Protein AF-A0A3D0LUV3-F1 (afdb_monomer)

Radius of gyration: 16.67 Å; Cα contacts (8 Å, |Δi|>4): 39; chains: 1; bounding box: 35×21×42 Å

Mean predicted aligned error: 3.35 Å

pLDDT: mean 95.73, std 3.21, range [77.94, 98.31]

Secondary structure (DSSP, 8-state):
-B--SS-HHHHHHHH-SPPPTTTTBHHHHHHTTS-S----GGGHHHHHHHHHHHHHTPPPP-

Structure (mmCIF, N/CA/C/O backbone):
data_AF-A0A3D0LUV3-F1
#
_entry.id   AF-A0A3D0LUV3-F1
#
loop_
_atom_site.group_PDB
_atom_site.id
_atom_site.type_symbol
_atom_site.label_atom_id
_atom_site.label_alt_id
_atom_site.label_comp_id
_atom_site.label_asym_id
_atom_site.label_entity_id
_atom_site.label_seq_id
_atom_site.pdbx_PDB_ins_code
_atom_site.Cartn_x
_atom_site.Cartn_y
_atom_site.Cartn_z
_atom_site.occupancy
_atom_site.B_is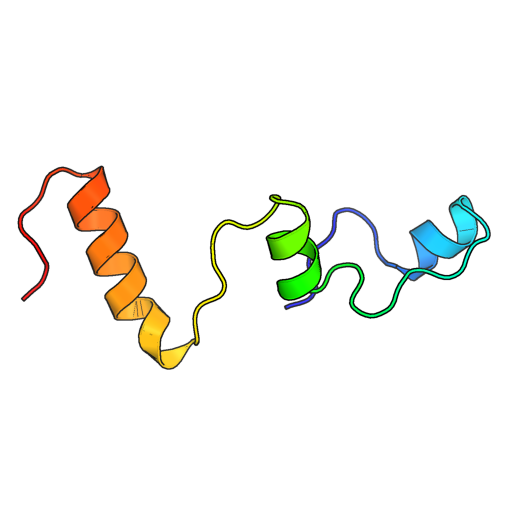o_or_equiv
_atom_site.auth_seq_id
_atom_site.auth_comp_id
_atom_site.auth_asym_id
_atom_site.auth_atom_id
_atom_site.pdbx_PDB_model_num
ATOM 1 N N . ALA A 1 1 ? -1.973 -7.645 3.472 1.00 89.12 1 ALA A N 1
ATOM 2 C CA . ALA A 1 1 ? -1.138 -7.325 4.661 1.00 89.12 1 ALA A CA 1
ATOM 3 C C . ALA A 1 1 ? -1.979 -6.551 5.684 1.00 89.12 1 ALA A C 1
ATOM 5 O O . ALA A 1 1 ? -3.085 -6.169 5.328 1.00 89.12 1 ALA A O 1
ATOM 6 N N . LEU A 1 2 ? -1.514 -6.364 6.927 1.00 94.12 2 LEU A N 1
ATOM 7 C CA . LEU A 1 2 ? -2.108 -5.417 7.887 1.00 94.12 2 LEU A CA 1
ATOM 8 C C . LEU A 1 2 ? -1.117 -4.264 8.076 1.00 94.12 2 LEU A C 1
ATOM 10 O O . LEU A 1 2 ? 0.036 -4.522 8.416 1.00 94.12 2 LEU A O 1
ATOM 14 N N . ILE A 1 3 ? -1.538 -3.035 7.797 1.00 96.56 3 ILE A N 1
ATOM 15 C CA . ILE A 1 3 ? -0.673 -1.853 7.750 1.00 96.56 3 ILE A CA 1
ATOM 16 C C . ILE A 1 3 ? -1.404 -0.698 8.436 1.00 96.56 3 ILE A C 1
ATOM 18 O O . ILE A 1 3 ? -2.527 -0.357 8.075 1.00 96.56 3 ILE A O 1
ATOM 22 N N . GLY A 1 4 ? -0.759 -0.070 9.411 1.00 94.06 4 GLY A N 1
ATOM 23 C CA . GLY A 1 4 ? -1.314 1.076 10.117 1.00 94.06 4 GLY A CA 1
ATOM 24 C C . GLY A 1 4 ? -0.346 1.608 11.164 1.00 94.06 4 GLY A C 1
ATOM 25 O O . GLY A 1 4 ? 0.557 0.897 11.599 1.00 94.06 4 GLY A O 1
ATOM 26 N N . PHE A 1 5 ? -0.535 2.867 11.556 1.00 95.06 5 PHE A N 1
ATOM 27 C CA . PHE A 1 5 ? 0.279 3.508 12.591 1.00 95.06 5 PHE A CA 1
ATOM 28 C C . PHE A 1 5 ? -0.056 2.987 13.999 1.00 95.06 5 PHE A C 1
ATOM 30 O O . PHE A 1 5 ? 0.841 2.680 14.778 1.00 95.06 5 PHE A O 1
ATOM 37 N N . ALA A 1 6 ? -1.348 2.845 14.308 1.00 95.69 6 ALA A N 1
ATOM 38 C CA . ALA A 1 6 ? -1.852 2.305 15.569 1.00 95.69 6 ALA A CA 1
ATOM 39 C C . ALA A 1 6 ? -2.623 0.999 15.332 1.00 95.69 6 ALA A C 1
ATOM 41 O O . ALA A 1 6 ? -3.231 0.818 14.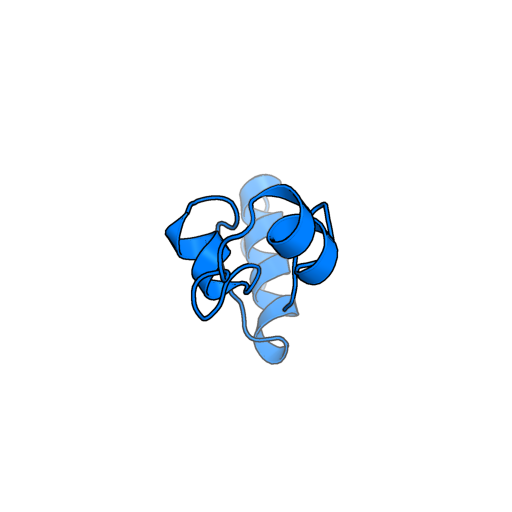279 1.00 95.69 6 ALA A O 1
ATOM 42 N N . GLY A 1 7 ? -2.627 0.090 16.309 1.00 94.25 7 GLY A N 1
ATOM 43 C CA . GLY A 1 7 ? -3.409 -1.148 16.218 1.00 94.25 7 GLY A CA 1
ATOM 44 C C . GLY A 1 7 ? -4.925 -0.886 16.249 1.00 94.25 7 GLY A C 1
ATOM 45 O O . GLY A 1 7 ? -5.353 0.057 16.921 1.00 94.25 7 GLY A O 1
ATOM 46 N N . PRO A 1 8 ? -5.751 -1.731 15.600 1.00 92.50 8 PRO A N 1
ATOM 47 C CA . PRO A 1 8 ? -7.190 -1.487 15.431 1.00 92.50 8 PRO A CA 1
ATOM 48 C C . PRO A 1 8 ? -7.915 -1.309 16.771 1.00 92.50 8 PRO A C 1
ATOM 50 O O . PRO A 1 8 ? -8.664 -0.355 16.944 1.00 92.50 8 PRO A O 1
ATOM 53 N N . ARG A 1 9 ? -7.573 -2.127 17.777 1.00 92.69 9 ARG A N 1
ATOM 54 C CA . ARG A 1 9 ? -8.141 -2.035 19.133 1.00 92.69 9 ARG A CA 1
ATOM 55 C C . ARG A 1 9 ? -7.925 -0.669 19.795 1.00 92.69 9 ARG A C 1
ATOM 57 O O . ARG A 1 9 ? -8.808 -0.189 20.494 1.00 92.69 9 ARG A O 1
ATOM 64 N N . VAL A 1 10 ? -6.757 -0.049 19.602 1.00 95.88 10 VAL A N 1
ATOM 65 C CA . VAL A 1 10 ? -6.452 1.271 20.189 1.00 95.88 10 VAL A CA 1
ATOM 66 C C . VAL A 1 10 ? -7.305 2.355 19.528 1.00 95.88 10 VAL A C 1
ATOM 68 O O . VAL A 1 10 ? -7.795 3.259 20.204 1.00 95.88 10 VAL A O 1
ATOM 71 N N . ILE A 1 11 ? -7.508 2.250 18.214 1.00 95.50 11 ILE A N 1
ATOM 72 C CA . ILE A 1 11 ? -8.312 3.200 17.442 1.00 95.50 11 ILE A CA 1
ATOM 73 C C . ILE A 1 11 ? -9.788 3.085 17.837 1.00 95.50 11 ILE A C 1
ATOM 75 O O . ILE A 1 11 ? -10.390 4.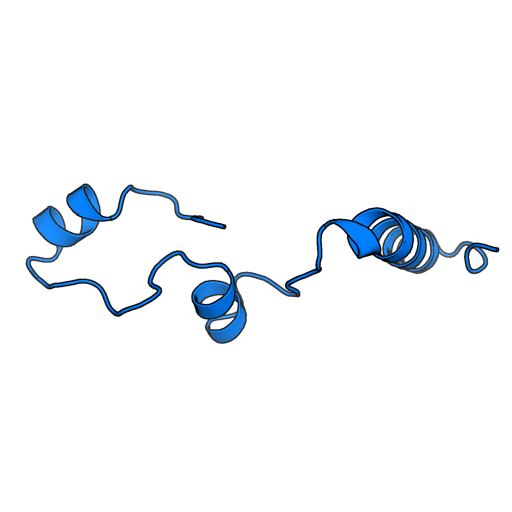095 18.190 1.00 95.50 11 ILE A O 1
ATOM 79 N N . GLU A 1 12 ? -10.342 1.871 17.878 1.00 95.50 12 GLU A N 1
ATOM 80 C CA . GLU A 1 12 ? -11.733 1.624 18.299 1.00 95.50 12 GLU A CA 1
ATOM 81 C C . GLU A 1 12 ? -12.009 2.157 19.706 1.00 95.50 12 GLU A C 1
ATOM 83 O O . GLU A 1 12 ? -13.020 2.813 19.943 1.00 95.50 12 GLU A O 1
ATOM 88 N N . GLN A 1 13 ? -11.084 1.943 20.648 1.00 96.06 13 GLN A N 1
ATOM 89 C CA . GLN A 1 13 ? -11.220 2.460 22.014 1.00 96.06 13 GLN A CA 1
ATOM 90 C C . GLN A 1 13 ? -11.203 3.993 22.079 1.00 96.06 13 GLN A C 1
ATOM 92 O O . GLN A 1 13 ? -11.832 4.575 22.965 1.00 96.06 13 GLN A O 1
ATOM 97 N N . THR A 1 14 ? -10.487 4.637 21.157 1.00 96.19 14 THR A N 1
ATOM 98 C CA . THR A 1 14 ? -10.326 6.095 21.115 1.00 96.19 14 THR A CA 1
ATOM 99 C C . THR A 1 14 ? -11.511 6.773 20.425 1.00 96.19 14 THR A C 1
ATOM 101 O O . THR A 1 14 ? -12.030 7.757 20.945 1.00 96.19 14 THR A O 1
ATOM 104 N N . VAL A 1 15 ? -11.959 6.240 19.283 1.00 94.56 15 VAL A N 1
ATOM 105 C CA . VAL A 1 15 ? -13.060 6.804 18.474 1.00 94.56 15 VAL A CA 1
ATOM 106 C C . VAL A 1 15 ? -14.434 6.332 18.970 1.00 94.56 15 VAL A C 1
ATOM 108 O O . VAL A 1 15 ? -15.428 7.014 18.754 1.00 94.56 15 VAL A O 1
ATOM 111 N N . ARG A 1 16 ? -14.490 5.219 19.719 1.00 92.94 16 ARG A N 1
ATOM 112 C CA . ARG A 1 16 ? -15.720 4.568 20.217 1.00 92.94 16 ARG A CA 1
ATOM 113 C C . ARG A 1 16 ? -16.674 4.115 19.107 1.00 92.94 16 ARG A C 1
ATOM 115 O O . ARG A 1 16 ? -17.879 4.025 19.322 1.00 92.94 16 ARG A O 1
ATOM 122 N N . GLU A 1 17 ? -16.115 3.778 17.953 1.00 93.00 17 GLU A N 1
ATOM 123 C CA . GLU A 1 17 ? -16.821 3.240 16.792 1.00 93.00 17 GLU A CA 1
ATOM 124 C C . GLU A 1 17 ? -16.152 1.937 16.344 1.00 93.00 17 GLU A C 1
ATOM 126 O O . GLU A 1 17 ? -14.959 1.728 16.579 1.00 93.00 17 GLU A O 1
ATOM 131 N N . THR A 1 18 ? -16.921 1.054 15.707 1.00 92.81 18 THR A N 1
ATOM 132 C CA . THR A 1 18 ? -16.386 -0.153 15.064 1.00 92.81 18 THR A CA 1
ATOM 133 C C . THR A 1 18 ? -15.696 0.223 13.763 1.00 92.81 18 THR A C 1
ATOM 135 O O . THR A 1 18 ? -16.267 0.960 12.956 1.00 92.81 18 THR A O 1
ATOM 138 N N . LEU A 1 19 ? -14.493 -0.301 13.534 1.00 93.62 19 LEU A N 1
ATOM 139 C CA . LEU A 1 19 ? -13.778 -0.022 12.294 1.00 93.62 19 LEU A CA 1
ATOM 140 C C . LEU A 1 19 ? -14.441 -0.729 11.101 1.00 93.62 19 LEU A C 1
ATOM 142 O O . LEU A 1 19 ? -14.957 -1.836 11.265 1.00 93.62 19 LEU A O 1
ATOM 146 N N . PRO A 1 20 ? -14.415 -0.120 9.901 1.00 93.69 20 PRO A N 1
ATOM 147 C CA . PRO A 1 20 ? -14.928 -0.757 8.694 1.00 93.69 20 PRO A CA 1
ATOM 148 C C . PRO A 1 20 ? -14.255 -2.101 8.403 1.00 93.69 20 PRO A C 1
ATOM 150 O O . PRO A 1 20 ? -13.086 -2.326 8.737 1.00 93.69 20 PRO A O 1
ATOM 153 N N . ASP A 1 21 ? -14.964 -2.971 7.688 1.00 92.75 21 ASP A N 1
ATOM 154 C CA . ASP A 1 21 ? -14.381 -4.215 7.202 1.00 92.75 21 ASP A CA 1
ATOM 155 C C . ASP A 1 21 ? -13.183 -3.937 6.293 1.00 92.75 21 ASP A C 1
ATOM 157 O O . ASP A 1 21 ? -13.178 -3.032 5.460 1.00 92.75 21 ASP A O 1
ATOM 161 N N . GLY A 1 22 ? -12.124 -4.722 6.476 1.00 93.44 22 GLY A N 1
ATOM 162 C CA . GLY A 1 22 ? -10.896 -4.541 5.711 1.00 93.44 22 GLY A CA 1
ATOM 163 C C . GLY A 1 22 ? -10.083 -3.304 6.102 1.00 93.44 22 GLY A C 1
ATOM 164 O O . GLY A 1 22 ? -9.047 -3.073 5.481 1.00 93.44 22 GLY A O 1
ATOM 165 N N . PHE A 1 23 ? -10.458 -2.549 7.142 1.00 95.31 23 PHE A N 1
ATOM 166 C CA . PHE A 1 23 ? -9.635 -1.448 7.646 1.00 95.31 23 PHE A CA 1
ATOM 167 C C . PHE A 1 23 ? -8.189 -1.915 7.890 1.00 95.31 23 PHE A C 1
ATOM 169 O O .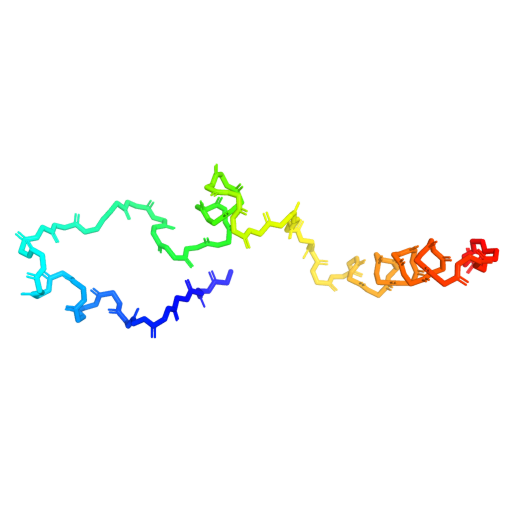 PHE A 1 23 ? -7.949 -3.029 8.366 1.00 95.31 23 PHE A O 1
ATOM 176 N N . GLN A 1 24 ? -7.211 -1.085 7.512 1.00 96.50 24 GLN A N 1
ATOM 177 C CA . GLN A 1 24 ? -5.768 -1.403 7.534 1.00 96.50 24 GLN A CA 1
ATOM 178 C C . GLN A 1 24 ? -5.318 -2.560 6.625 1.00 96.50 24 GLN A C 1
ATOM 180 O O . GLN A 1 24 ? -4.137 -2.929 6.639 1.00 96.50 24 GLN A O 1
ATOM 185 N N . ARG A 1 25 ? -6.204 -3.156 5.821 1.00 97.50 25 ARG A N 1
ATOM 186 C CA . ARG A 1 25 ? -5.799 -4.105 4.779 1.00 97.50 25 ARG A CA 1
ATOM 187 C C . ARG A 1 25 ? -5.220 -3.370 3.579 1.00 97.50 25 ARG A C 1
ATOM 189 O O . ARG A 1 25 ? -5.429 -2.175 3.398 1.00 97.50 25 ARG A O 1
ATOM 196 N N . ALA A 1 26 ? -4.451 -4.093 2.770 1.00 97.56 26 ALA A N 1
ATOM 197 C CA . ALA A 1 26 ? -3.764 -3.491 1.632 1.00 97.56 26 ALA A CA 1
ATOM 198 C C . ALA A 1 26 ? -4.769 -2.941 0.606 1.00 97.56 26 ALA A C 1
ATOM 200 O O . ALA A 1 26 ? -4.528 -1.890 0.030 1.00 97.56 26 ALA A O 1
ATOM 201 N N . GLU A 1 27 ? -5.900 -3.624 0.443 1.00 97.38 27 GLU A N 1
ATOM 202 C CA . GLU A 1 27 ? -7.022 -3.274 -0.428 1.00 97.38 27 GLU A CA 1
ATOM 203 C C . GLU A 1 27 ? -7.664 -1.958 0.015 1.00 97.38 27 GLU A C 1
ATOM 205 O O . GLU A 1 27 ? -7.754 -1.021 -0.770 1.00 97.38 27 GLU A O 1
ATOM 210 N N . PHE A 1 28 ? -7.981 -1.842 1.307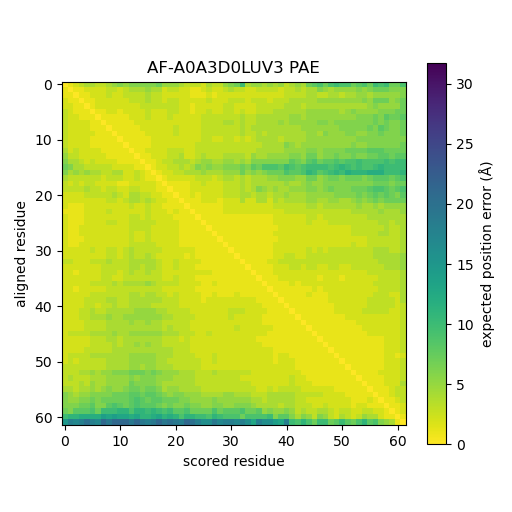 1.00 97.06 28 PHE A N 1
ATOM 211 C CA . PHE A 1 28 ? -8.495 -0.604 1.889 1.00 97.06 28 PHE A CA 1
ATOM 212 C C . PHE A 1 28 ? -7.515 0.559 1.687 1.00 97.06 28 PHE A C 1
ATOM 214 O O . PHE A 1 28 ? -7.909 1.657 1.311 1.00 97.06 28 PHE A O 1
ATOM 221 N N . LEU A 1 29 ? -6.216 0.331 1.902 1.00 97.62 29 LEU A N 1
ATOM 222 C CA . LEU A 1 29 ? -5.201 1.372 1.718 1.00 97.62 29 LEU A CA 1
ATOM 223 C C . LEU A 1 29 ? -4.987 1.762 0.251 1.00 97.62 29 LEU A C 1
ATOM 225 O O . LEU A 1 29 ? -4.672 2.922 -0.012 1.00 97.62 29 LEU A O 1
ATOM 229 N N . LEU A 1 30 ? -5.165 0.826 -0.682 1.00 97.69 30 LEU A N 1
ATOM 230 C CA . LEU A 1 30 ? -5.145 1.090 -2.120 1.00 97.69 30 LEU A CA 1
ATOM 231 C C . LEU A 1 30 ? -6.327 1.983 -2.519 1.00 97.69 30 LEU A C 1
ATOM 233 O O . LEU A 1 30 ? -6.126 2.994 -3.186 1.00 97.69 30 LEU A O 1
ATOM 237 N N . GLU A 1 31 ? -7.537 1.665 -2.052 1.00 97.44 31 GLU A N 1
ATOM 238 C CA . GLU A 1 31 ? -8.744 2.468 -2.308 1.00 97.44 31 GLU A CA 1
ATOM 239 C C . GLU A 1 31 ? -8.634 3.903 -1.767 1.00 97.44 31 GLU A C 1
ATOM 241 O O . GLU A 1 31 ? -9.178 4.832 -2.362 1.00 97.44 31 GLU A O 1
ATOM 246 N N . HIS A 1 32 ? -7.890 4.099 -0.673 1.00 96.62 32 HIS A N 1
ATOM 247 C CA . HIS A 1 32 ? -7.687 5.405 -0.037 1.00 96.62 32 HIS A CA 1
ATOM 248 C C . HIS A 1 32 ? -6.381 6.107 -0.462 1.00 96.62 32 HIS A C 1
ATOM 250 O O . HIS A 1 32 ? -6.030 7.142 0.106 1.00 96.62 32 HIS A O 1
ATOM 256 N N . GLY A 1 33 ? -5.647 5.565 -1.442 1.00 97.38 33 GLY A N 1
ATOM 257 C CA . GLY A 1 33 ? -4.459 6.204 -2.025 1.00 97.38 33 GLY A CA 1
ATOM 258 C C . GLY A 1 33 ? -3.202 6.197 -1.148 1.00 97.38 33 GLY A C 1
ATOM 259 O O . GLY A 1 33 ? -2.247 6.911 -1.443 1.00 97.38 33 GLY A O 1
ATOM 260 N N . ALA A 1 34 ? -3.176 5.403 -0.076 1.00 97.56 34 ALA A N 1
ATOM 261 C CA . ALA A 1 34 ? -1.993 5.237 0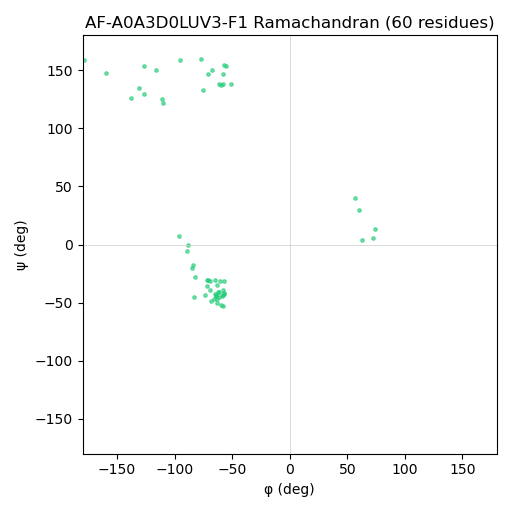.773 1.00 97.56 34 ALA A CA 1
ATOM 262 C C . ALA A 1 34 ? -1.008 4.184 0.227 1.00 97.56 34 ALA A C 1
ATOM 264 O O . ALA A 1 34 ? 0.145 4.132 0.657 1.00 97.56 34 ALA A O 1
ATOM 265 N N . VAL A 1 35 ? -1.462 3.325 -0.689 1.00 97.38 35 VAL A N 1
ATOM 266 C CA . VAL A 1 35 ? -0.661 2.306 -1.381 1.00 97.38 35 VAL A CA 1
ATOM 267 C C . VAL A 1 35 ? -0.925 2.411 -2.879 1.00 97.38 35 VAL A C 1
ATOM 269 O O . VAL A 1 35 ? -2.079 2.456 -3.284 1.00 97.38 35 VAL A O 1
ATOM 272 N N . ASP A 1 36 ? 0.122 2.380 -3.706 1.00 98.00 36 ASP A N 1
ATOM 273 C CA . ASP A 1 36 ? -0.019 2.485 -5.169 1.00 98.00 36 ASP A CA 1
ATOM 274 C C . ASP A 1 36 ? -0.372 1.159 -5.861 1.00 98.00 36 ASP A C 1
ATOM 276 O O . ASP A 1 36 ? -0.926 1.143 -6.959 1.00 98.00 36 ASP A O 1
ATOM 280 N N . MET A 1 37 ? 0.022 0.022 -5.277 1.00 97.75 37 MET A N 1
ATOM 281 C CA . MET A 1 37 ? -0.181 -1.294 -5.886 1.00 97.75 37 MET A CA 1
ATOM 282 C C . MET A 1 37 ? -0.130 -2.441 -4.878 1.00 97.75 37 MET A C 1
ATOM 284 O O . MET A 1 37 ? 0.663 -2.436 -3.937 1.00 97.75 37 MET A O 1
ATOM 288 N N . ILE A 1 38 ? -0.918 -3.481 -5.151 1.00 97.88 38 ILE A N 1
ATOM 289 C CA . ILE A 1 38 ? -0.865 -4.773 -4.461 1.00 97.88 38 ILE A CA 1
ATOM 290 C C . ILE A 1 38 ? -0.338 -5.802 -5.457 1.00 97.88 38 ILE A C 1
ATOM 292 O O . ILE A 1 38 ? -0.859 -5.931 -6.562 1.00 97.88 38 ILE A O 1
ATOM 296 N N . VAL A 1 39 ? 0.725 -6.514 -5.085 1.00 98.06 39 VAL A N 1
ATOM 297 C CA . VAL A 1 39 ? 1.447 -7.426 -5.982 1.00 98.06 39 VAL A CA 1
ATOM 298 C C . VAL A 1 39 ? 1.543 -8.791 -5.319 1.00 98.06 39 VAL A C 1
ATOM 300 O O . VAL A 1 39 ? 1.972 -8.889 -4.167 1.00 98.06 39 VAL A O 1
ATOM 303 N N . ASP A 1 40 ? 1.172 -9.848 -6.047 1.00 98.19 40 ASP A N 1
ATOM 304 C CA . ASP A 1 40 ? 1.381 -11.218 -5.580 1.00 98.19 40 ASP A CA 1
ATOM 305 C C . ASP A 1 40 ? 2.870 -11.454 -5.300 1.00 98.19 40 ASP A C 1
ATOM 307 O O . ASP A 1 40 ? 3.748 -11.047 -6.068 1.00 98.19 40 ASP A O 1
ATOM 311 N N . ARG A 1 41 ? 3.172 -12.140 -4.194 1.00 97.81 41 ARG A N 1
ATOM 312 C CA . ARG A 1 41 ? 4.553 -12.347 -3.748 1.00 97.81 41 ARG A CA 1
ATOM 313 C C . ARG A 1 41 ? 5.424 -13.026 -4.811 1.00 97.81 41 ARG A C 1
ATOM 315 O O . ARG A 1 41 ? 6.619 -12.742 -4.860 1.00 97.81 41 ARG A O 1
ATOM 322 N N . ARG A 1 42 ? 4.850 -13.887 -5.657 1.00 98.31 42 ARG A N 1
ATOM 323 C CA . ARG A 1 42 ? 5.552 -14.608 -6.733 1.00 98.31 42 ARG A CA 1
ATOM 324 C C . ARG A 1 42 ? 5.963 -13.676 -7.874 1.00 98.31 42 ARG A C 1
ATOM 326 O O . ARG A 1 42 ? 7.003 -13.899 -8.477 1.00 98.31 42 ARG A O 1
ATOM 333 N N . ALA A 1 43 ? 5.199 -12.610 -8.115 1.00 98.12 43 ALA A N 1
ATOM 334 C CA . ALA A 1 43 ? 5.488 -11.597 -9.133 1.00 98.12 43 ALA A CA 1
ATOM 335 C C . ALA A 1 43 ? 6.357 -10.435 -8.609 1.00 98.12 43 ALA A C 1
ATOM 337 O O . ALA A 1 43 ? 6.755 -9.554 -9.374 1.00 98.12 43 ALA A O 1
ATOM 338 N N . LEU A 1 44 ? 6.656 -10.406 -7.303 1.00 97.81 44 LEU A N 1
ATOM 339 C CA . LEU A 1 44 ? 7.317 -9.269 -6.662 1.00 97.81 44 LEU A CA 1
ATOM 340 C C . LEU A 1 44 ? 8.710 -8.985 -7.238 1.00 97.81 44 LEU A C 1
ATOM 342 O O . LEU A 1 44 ? 9.051 -7.822 -7.438 1.00 97.81 44 LEU A O 1
ATOM 346 N N . ARG A 1 45 ? 9.504 -10.028 -7.519 1.00 97.69 45 ARG A N 1
ATOM 347 C CA . ARG A 1 45 ? 10.859 -9.880 -8.077 1.00 97.69 45 ARG A CA 1
ATOM 348 C C . ARG A 1 45 ? 10.825 -9.111 -9.395 1.00 97.69 45 ARG A C 1
ATOM 350 O O . ARG A 1 45 ? 11.521 -8.109 -9.541 1.00 97.69 45 ARG A O 1
ATOM 357 N N . ASP A 1 46 ? 9.992 -9.564 -10.321 1.00 97.50 46 ASP A N 1
ATOM 358 C CA . ASP A 1 46 ? 9.938 -9.001 -11.668 1.00 97.50 46 ASP A CA 1
ATOM 359 C C . ASP A 1 46 ? 9.304 -7.608 -11.644 1.00 97.50 46 ASP A C 1
ATOM 361 O O . ASP A 1 46 ? 9.760 -6.693 -12.332 1.00 97.50 46 ASP A O 1
ATOM 365 N N . ARG A 1 47 ? 8.313 -7.388 -10.768 1.00 97.81 47 ARG A N 1
ATOM 366 C CA . ARG A 1 47 ? 7.736 -6.056 -10.562 1.00 97.81 47 ARG A CA 1
ATOM 367 C C . ARG A 1 47 ? 8.765 -5.053 -10.044 1.00 97.81 47 ARG A C 1
ATOM 369 O O . ARG A 1 47 ? 8.821 -3.941 -10.563 1.00 97.81 47 ARG A O 1
ATOM 376 N N . LEU A 1 48 ? 9.580 -5.433 -9.059 1.00 97.56 48 LEU A N 1
ATOM 377 C CA . LEU A 1 48 ? 10.639 -4.569 -8.531 1.00 97.56 48 LEU A CA 1
ATOM 378 C C . LEU A 1 48 ? 11.704 -4.268 -9.589 1.00 97.56 48 LEU A C 1
ATOM 380 O O . LEU A 1 48 ? 12.084 -3.109 -9.738 1.00 97.56 48 LEU A O 1
ATOM 384 N N . ALA A 1 49 ? 12.135 -5.269 -10.362 1.00 98.00 49 ALA A N 1
ATOM 385 C CA . ALA A 1 49 ? 13.104 -5.073 -11.441 1.00 98.00 49 ALA A CA 1
ATOM 386 C C . ALA A 1 49 ? 12.601 -4.061 -12.488 1.00 98.00 49 ALA A C 1
ATOM 388 O O . ALA A 1 49 ? 13.328 -3.141 -12.873 1.00 98.00 49 ALA A O 1
ATOM 389 N N . ASN A 1 50 ? 11.332 -4.172 -12.890 1.00 97.62 50 ASN A N 1
ATOM 390 C CA . ASN A 1 50 ? 10.701 -3.237 -13.824 1.00 97.62 50 ASN A CA 1
ATOM 391 C C . ASN A 1 50 ? 10.604 -1.810 -13.258 1.00 97.62 50 ASN A C 1
ATOM 393 O O . ASN A 1 50 ? 10.928 -0.848 -13.948 1.00 97.62 50 ASN A O 1
ATOM 397 N N . LEU A 1 51 ? 10.193 -1.653 -11.995 1.00 97.81 51 LEU A N 1
ATOM 398 C CA . LEU A 1 51 ? 10.106 -0.328 -11.369 1.00 97.81 51 LEU A CA 1
ATOM 399 C C . LEU A 1 51 ? 11.485 0.321 -11.220 1.00 97.81 51 LEU A C 1
ATOM 401 O O . LEU A 1 51 ? 11.649 1.503 -11.512 1.00 97.81 51 LEU A O 1
ATOM 405 N N . MET A 1 52 ? 12.488 -0.448 -10.799 1.00 97.81 52 MET A N 1
ATOM 406 C CA . MET A 1 52 ? 13.849 0.059 -10.649 1.00 97.81 52 MET A CA 1
ATOM 407 C C . MET A 1 52 ? 14.444 0.505 -11.981 1.00 97.81 52 MET A C 1
ATOM 409 O O . MET A 1 52 ? 15.001 1.596 -12.053 1.00 97.81 52 MET A O 1
ATOM 413 N N . THR A 1 53 ? 14.322 -0.304 -13.036 1.00 98.06 53 THR A N 1
ATOM 414 C CA . THR A 1 53 ? 14.846 0.062 -14.364 1.00 98.06 53 THR A CA 1
ATOM 415 C C . THR A 1 53 ? 14.164 1.314 -14.908 1.00 98.06 53 THR A C 1
ATOM 417 O O . THR A 1 53 ? 14.855 2.216 -15.382 1.00 98.06 53 THR A O 1
ATOM 420 N N . LEU A 1 54 ? 12.846 1.443 -14.723 1.00 97.44 54 LEU A N 1
ATOM 421 C CA . LEU A 1 54 ? 12.102 2.655 -15.063 1.00 97.44 54 LEU A CA 1
ATOM 422 C C . LEU A 1 54 ? 12.617 3.893 -14.305 1.00 97.44 54 LEU A C 1
ATOM 424 O O . LEU A 1 54 ? 12.940 4.904 -14.930 1.00 97.44 54 LEU A O 1
ATOM 428 N N . PHE A 1 55 ? 12.728 3.828 -12.973 1.00 98.12 55 PHE A N 1
ATOM 429 C CA . PHE A 1 55 ? 13.134 4.983 -12.158 1.00 98.12 55 PHE A CA 1
ATOM 430 C C . PHE A 1 55 ? 14.613 5.351 -12.305 1.00 98.12 55 PHE A C 1
ATOM 432 O O . PHE A 1 55 ? 14.967 6.526 -12.206 1.00 98.12 55 PHE A O 1
ATOM 439 N N . LEU A 1 56 ? 15.473 4.369 -12.576 1.00 98.00 56 L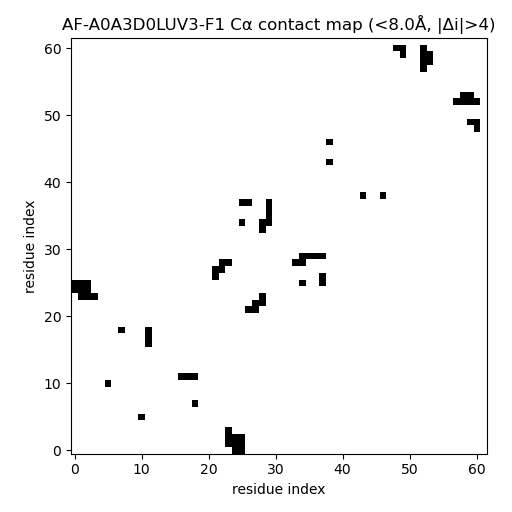EU A N 1
ATOM 440 C CA . LEU A 1 56 ? 16.907 4.569 -12.794 1.00 98.00 56 LEU A CA 1
ATOM 441 C C . LEU A 1 56 ? 17.260 4.862 -14.261 1.00 98.00 56 LEU A C 1
ATOM 443 O O . LEU A 1 56 ? 18.432 5.081 -14.559 1.00 98.00 56 LEU A O 1
ATOM 447 N N . ARG A 1 57 ? 16.273 4.894 -15.171 1.00 96.75 57 ARG A N 1
ATOM 448 C CA . ARG A 1 57 ? 16.456 5.100 -16.623 1.00 96.75 57 ARG A CA 1
ATOM 449 C C . ARG A 1 57 ? 17.396 4.072 -17.263 1.00 96.75 57 ARG A C 1
ATOM 451 O O . ARG A 1 57 ? 18.213 4.404 -18.120 1.00 96.75 57 ARG A O 1
ATOM 458 N N . LEU A 1 58 ? 17.275 2.822 -16.832 1.00 96.88 58 LEU A N 1
ATOM 459 C CA . LEU A 1 58 ? 17.988 1.683 -17.400 1.00 96.88 58 LEU A CA 1
ATOM 460 C C . LEU A 1 58 ? 17.103 0.967 -18.436 1.00 96.88 58 LEU A C 1
ATOM 462 O O . LEU A 1 58 ? 15.878 1.098 -18.384 1.00 96.88 58 LEU A O 1
ATOM 466 N N . PRO A 1 59 ? 17.689 0.191 -19.366 1.00 95.19 59 PRO A N 1
ATOM 467 C CA . PRO A 1 59 ? 16.925 -0.708 -20.228 1.00 95.19 59 PRO A CA 1
ATOM 468 C C . PRO A 1 59 ? 16.055 -1.676 -19.413 1.00 95.19 59 PRO A C 1
ATOM 470 O O . PRO A 1 59 ? 16.395 -2.012 -18.276 1.00 95.19 59 PRO A O 1
ATOM 473 N N . ALA A 1 60 ? 14.951 -2.139 -20.005 1.00 91.75 60 ALA A N 1
ATOM 474 C CA . ALA A 1 60 ? 14.069 -3.110 -19.363 1.00 91.75 60 ALA A CA 1
ATOM 475 C C . ALA A 1 60 ? 14.834 -4.399 -18.988 1.00 91.75 60 ALA A C 1
ATOM 477 O O . ALA A 1 60 ? 15.752 -4.787 -19.719 1.00 91.75 60 ALA A O 1
ATOM 478 N N . PRO A 1 61 ? 14.474 -5.067 -17.874 1.00 88.25 61 PRO A N 1
ATOM 479 C CA . PRO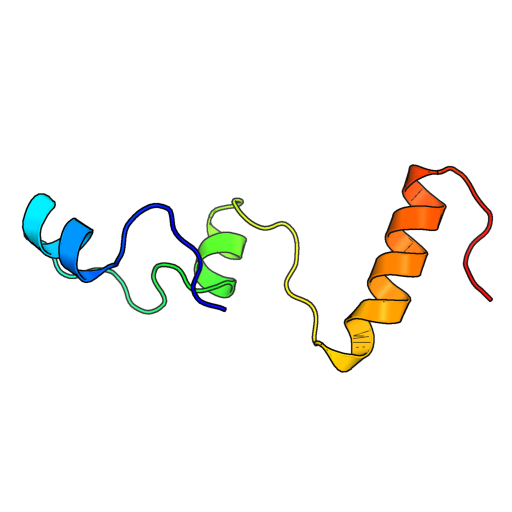 A 1 61 ? 15.077 -6.341 -17.508 1.00 88.25 61 PRO A CA 1
ATOM 480 C C . PRO A 1 61 ? 14.799 -7.376 -18.603 1.00 88.25 61 PRO A C 1
ATOM 482 O O . PRO A 1 61 ? 13.687 -7.430 -19.130 1.00 88.25 61 PRO A O 1
ATOM 485 N N . VAL A 1 62 ? 15.813 -8.177 -18.928 1.00 77.94 62 VAL A N 1
ATOM 486 C CA . VAL A 1 62 ? 15.677 -9.372 -19.775 1.00 77.94 62 VAL A CA 1
ATOM 487 C C . VAL A 1 62 ? 15.048 -10.530 -19.017 1.00 77.94 62 VAL A C 1
ATOM 489 O O . VAL A 1 62 ? 15.335 -10.667 -17.802 1.00 77.94 62 VAL A O 1
#

Sequence (62 aa):
ALIGFAGPRVIEQTVRETLPDGFQRAEFLLEHGAVDMIVDRRALRDRLANLMTLFLRLPAPV

Foldseek 3Di:
DQDDPDDLVVVCVVVVDHDDPCVRPPVVCCVVVVDVDDDDPVCVVQVVQQVCCVVVVHDRDD

Nearest PDB structures (foldseek):
  8uz2-assembly1_H  TM=9.744E-01  e=2.577E-05  Escherichia coli
  2f9y-assembly1_B-2  TM=9.587E-01  e=3.164E-05  Escherichia coli

Solvent-accessible surface a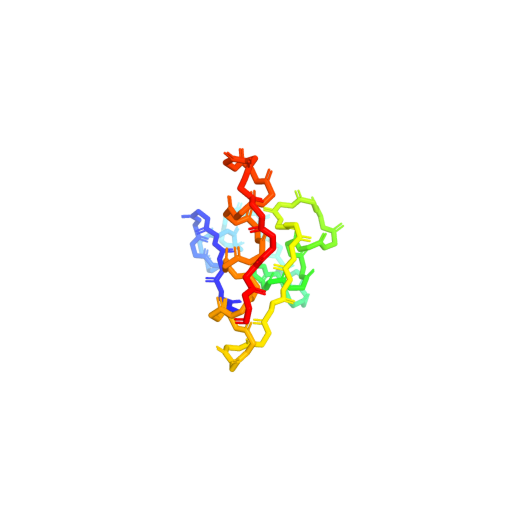rea (backbone atoms only — not comparable to full-atom values): 4010 Å² total; per-residue (Å²): 104,83,56,71,95,66,58,70,70,63,50,30,71,71,74,72,49,84,77,63,88,57,64,44,21,53,66,49,33,38,78,70,67,79,38,97,77,88,72,59,78,90,52,41,65,61,53,49,49,49,52,49,20,62,76,69,72,46,74,77,77,130